Protein AF-A0A3N0ZBF7-F1 (afdb_monomer)

Nearest PDB structures (foldseek):
  2wwm-assembly2_C  TM=5.066E-01  e=9.554E-03  Homo sapiens
  2wwk-assembly1_O  TM=4.836E-01  e=1.814E-02  Homo sapiens
  7ysw-assembly1_C  TM=4.611E-01  e=3.632E-02  Homo sapiens
  3b43-assembly1_A  TM=3.394E-01  e=1.063E-02  Oryctolagus cuniculus
  8ovu-assembly2_B  TM=5.357E-01  e=3.810E-01  Homo sapiens

Structure (mmCIF, N/CA/C/O backbone):
data_AF-A0A3N0ZBF7-F1
#
_entry.id   AF-A0A3N0ZBF7-F1
#
loop_
_atom_site.group_PDB
_atom_site.id
_atom_site.type_symbol
_atom_site.label_atom_id
_atom_site.label_alt_id
_atom_site.label_comp_id
_atom_site.label_asym_id
_atom_site.label_entity_id
_atom_site.label_seq_id
_atom_site.pdbx_PDB_ins_code
_atom_site.Cartn_x
_atom_site.Cartn_y
_atom_site.Cartn_z
_atom_site.occupancy
_atom_site.B_iso_or_equiv
_atom_site.auth_seq_id
_atom_site.auth_comp_id
_atom_site.auth_asym_id
_atom_site.auth_atom_id
_atom_site.pdbx_PDB_model_num
ATOM 1 N N . ASP A 1 1 ? -1.908 -5.418 -19.379 1.00 32.88 1 ASP A N 1
ATOM 2 C CA . ASP A 1 1 ? -1.202 -5.853 -18.155 1.00 32.88 1 ASP A CA 1
ATOM 3 C C . ASP A 1 1 ? 0.255 -6.129 -18.463 1.00 32.88 1 ASP A C 1
ATOM 5 O O . ASP A 1 1 ? 0.538 -6.862 -19.402 1.00 32.88 1 ASP A O 1
ATOM 9 N N . ARG A 1 2 ? 1.186 -5.464 -17.773 1.00 31.91 2 ARG A N 1
ATOM 10 C CA . ARG A 1 2 ? 2.631 -5.648 -17.984 1.00 31.91 2 ARG A CA 1
ATOM 11 C C . ARG A 1 2 ? 3.291 -5.920 -16.642 1.00 31.91 2 ARG A C 1
ATOM 13 O O . ARG A 1 2 ? 3.073 -5.167 -15.699 1.00 31.91 2 ARG A O 1
ATOM 20 N N . PHE A 1 3 ? 4.073 -6.989 -16.579 1.00 34.47 3 PHE A N 1
ATOM 21 C CA . PHE A 1 3 ? 4.842 -7.381 -15.406 1.00 34.47 3 PHE A CA 1
ATOM 22 C C . PHE A 1 3 ? 6.314 -7.041 -15.649 1.00 34.47 3 PHE A C 1
ATOM 24 O O . PHE A 1 3 ? 6.858 -7.392 -16.695 1.00 34.47 3 PHE A O 1
ATOM 31 N N . PHE A 1 4 ? 6.941 -6.342 -14.704 1.00 41.00 4 PHE A N 1
ATOM 32 C CA . PHE A 1 4 ? 8.344 -5.938 -14.779 1.00 41.00 4 PHE A CA 1
ATOM 33 C C . PHE A 1 4 ? 9.095 -6.557 -13.604 1.00 41.00 4 PHE A C 1
ATOM 35 O O . PHE A 1 4 ? 8.669 -6.420 -12.460 1.00 41.00 4 PHE A O 1
ATOM 42 N N . ILE A 1 5 ? 10.215 -7.219 -13.884 1.00 48.00 5 ILE A N 1
ATOM 43 C CA . ILE A 1 5 ? 11.136 -7.725 -12.863 1.00 48.00 5 ILE A CA 1
ATOM 44 C C . ILE A 1 5 ? 12.456 -6.977 -13.051 1.00 48.00 5 ILE A C 1
ATOM 46 O O . ILE A 1 5 ? 13.004 -6.981 -14.150 1.00 48.00 5 ILE A O 1
ATOM 50 N N . VAL A 1 6 ? 12.949 -6.311 -12.004 1.00 47.19 6 VAL A N 1
ATOM 51 C CA . VAL A 1 6 ? 14.171 -5.491 -12.042 1.00 47.19 6 VAL A CA 1
ATOM 52 C C . VAL A 1 6 ? 15.063 -5.872 -10.862 1.00 47.19 6 VAL A C 1
ATOM 54 O O . VAL A 1 6 ? 14.588 -5.941 -9.733 1.00 47.19 6 VAL A O 1
ATOM 57 N N . GLY A 1 7 ? 16.352 -6.117 -11.112 1.00 46.78 7 GLY A N 1
ATOM 58 C CA . GLY A 1 7 ? 17.346 -6.392 -10.069 1.00 46.78 7 GLY A CA 1
ATOM 59 C C . GLY A 1 7 ? 18.642 -6.997 -10.616 1.00 46.78 7 GLY A C 1
ATOM 60 O O . GLY A 1 7 ? 18.644 -7.641 -11.666 1.00 46.78 7 GLY A O 1
ATOM 61 N N . ARG A 1 8 ? 19.755 -6.770 -9.907 1.00 48.78 8 ARG A N 1
ATOM 62 C CA . ARG A 1 8 ? 21.078 -7.339 -10.236 1.00 48.78 8 ARG A CA 1
ATOM 63 C C . ARG A 1 8 ? 21.106 -8.839 -9.916 1.00 48.78 8 ARG A C 1
ATOM 65 O O . ARG A 1 8 ? 20.504 -9.254 -8.930 1.00 48.78 8 ARG A O 1
ATOM 72 N N . GLY A 1 9 ? 21.764 -9.648 -10.749 1.00 57.28 9 GLY A N 1
ATOM 73 C CA . GLY A 1 9 ? 21.872 -11.101 -10.554 1.00 57.28 9 GLY A CA 1
ATOM 74 C C . GLY A 1 9 ? 20.577 -11.911 -10.718 1.00 57.28 9 GLY A C 1
ATOM 75 O O . GLY A 1 9 ? 20.569 -13.107 -10.431 1.00 57.28 9 GLY A O 1
ATOM 76 N N . LEU A 1 10 ? 19.471 -11.295 -11.158 1.00 64.38 10 LEU A N 1
ATOM 77 C CA . LEU A 1 10 ? 18.171 -11.975 -11.264 1.00 64.38 10 LEU A CA 1
ATOM 78 C C . LEU A 1 10 ? 18.008 -12.803 -12.537 1.00 64.38 10 LEU A C 1
ATOM 80 O O . LEU A 1 10 ? 17.352 -13.847 -12.514 1.00 64.38 10 LEU A O 1
ATOM 84 N N . PHE A 1 11 ? 18.582 -12.338 -13.642 1.00 67.81 11 PHE A N 1
ATOM 85 C CA . PHE A 1 11 ? 18.429 -12.996 -14.926 1.00 67.81 11 PHE A CA 1
ATOM 86 C C . PHE A 1 11 ? 19.728 -13.640 -15.361 1.00 67.81 11 PHE A C 1
ATOM 88 O O . PHE A 1 11 ? 20.789 -13.010 -15.368 1.00 67.81 11 PHE A O 1
ATOM 95 N N . LEU A 1 12 ? 19.605 -14.883 -15.805 1.00 71.62 12 LEU A N 1
ATOM 96 C CA . LEU A 1 12 ? 20.679 -15.573 -16.485 1.00 71.62 12 LEU A CA 1
ATOM 97 C C . LEU A 1 12 ? 20.427 -15.563 -17.993 1.00 71.62 12 LEU A C 1
ATOM 99 O O . LEU A 1 12 ? 19.309 -15.833 -18.430 1.00 71.62 12 LEU A O 1
ATOM 103 N N . GLU A 1 13 ? 21.464 -15.276 -18.769 1.00 72.25 13 GLU A N 1
ATOM 104 C CA . GLU A 1 13 ? 21.472 -15.284 -20.228 1.00 72.25 13 GLU A CA 1
ATOM 105 C C . GLU A 1 13 ? 22.095 -16.582 -20.762 1.00 72.25 13 GLU A C 1
ATOM 107 O O . GLU A 1 13 ? 23.091 -17.088 -20.229 1.00 72.25 13 GLU A O 1
ATOM 112 N N . ASN A 1 14 ? 21.538 -17.082 -21.866 1.00 74.38 14 ASN A N 1
ATOM 113 C CA . ASN A 1 14 ? 22.179 -18.063 -22.731 1.00 74.38 14 ASN A CA 1
ATOM 114 C C . ASN A 1 14 ? 22.164 -17.573 -24.194 1.00 74.38 14 ASN A C 1
ATOM 116 O O . ASN A 1 14 ? 21.112 -17.248 -24.747 1.00 74.38 14 ASN A O 1
ATOM 120 N N . THR A 1 15 ? 23.346 -17.540 -24.816 1.00 75.69 15 THR A N 1
ATOM 121 C CA . THR A 1 15 ? 23.553 -17.127 -26.219 1.00 75.69 15 THR A CA 1
ATOM 122 C C . THR A 1 15 ? 23.757 -18.296 -27.186 1.00 75.69 15 THR A C 1
ATOM 124 O O . THR A 1 15 ? 23.754 -18.101 -28.401 1.00 75.69 15 THR A O 1
ATOM 127 N N . ASN A 1 16 ? 23.911 -19.522 -26.683 1.00 73.88 16 ASN A N 1
ATOM 128 C CA . ASN A 1 16 ? 24.047 -20.726 -27.491 1.00 73.88 16 ASN A CA 1
ATOM 129 C C . ASN A 1 16 ? 22.703 -21.453 -27.619 1.00 73.88 16 ASN A C 1
ATOM 131 O O . ASN A 1 16 ? 22.318 -22.272 -26.787 1.00 73.88 16 ASN A O 1
ATOM 135 N N . ARG A 1 17 ? 22.011 -21.204 -28.732 1.00 62.41 17 ARG A N 1
ATOM 136 C CA . ARG A 1 17 ? 20.687 -21.784 -29.010 1.00 62.41 17 ARG A CA 1
ATOM 137 C C . ARG A 1 17 ? 20.674 -23.315 -29.096 1.00 62.41 17 ARG A C 1
ATOM 139 O O . ARG A 1 17 ? 19.611 -23.904 -28.942 1.00 62.41 17 ARG A O 1
ATOM 146 N N . ASN A 1 18 ? 21.827 -23.943 -29.324 1.00 64.94 18 ASN A N 1
ATOM 147 C CA . ASN A 1 18 ? 21.953 -25.395 -29.453 1.00 64.94 18 ASN A CA 1
ATOM 148 C C . ASN A 1 18 ? 22.348 -26.085 -28.133 1.00 64.94 18 ASN A C 1
ATOM 150 O O . ASN A 1 18 ? 22.365 -27.311 -28.078 1.00 64.94 18 ASN A O 1
ATOM 154 N N . ASP A 1 19 ? 22.667 -25.325 -27.078 1.00 67.25 19 ASP A N 1
ATOM 155 C CA . ASP A 1 19 ? 23.072 -25.852 -25.770 1.00 67.25 19 ASP A CA 1
ATOM 156 C C . ASP A 1 19 ? 22.540 -24.968 -24.629 1.00 67.25 19 ASP A C 1
ATOM 158 O O . ASP A 1 19 ? 23.153 -23.976 -24.223 1.00 67.25 19 ASP A O 1
ATOM 162 N N . LEU A 1 20 ? 21.398 -25.374 -24.066 1.00 69.62 20 LEU A N 1
ATOM 163 C CA . LEU A 1 20 ? 20.726 -24.683 -22.962 1.00 69.62 20 LEU A CA 1
ATOM 164 C C . LEU A 1 20 ? 21.257 -25.069 -21.569 1.00 69.62 20 LEU A C 1
ATOM 166 O O . LEU A 1 20 ? 20.592 -24.804 -20.565 1.00 69.62 20 LEU A O 1
ATOM 170 N N . THR A 1 21 ? 22.429 -25.705 -21.468 1.00 70.38 21 THR A N 1
ATOM 171 C CA . THR A 1 21 ? 23.000 -26.114 -20.169 1.00 70.38 21 THR A CA 1
ATOM 172 C C . THR A 1 21 ? 23.877 -25.040 -19.525 1.00 70.38 21 THR A C 1
ATOM 174 O O . THR A 1 21 ? 24.050 -25.041 -18.306 1.00 70.38 21 THR A O 1
ATOM 177 N N . LYS A 1 22 ? 24.392 -24.086 -20.310 1.00 73.12 22 LYS A N 1
ATOM 178 C CA . LYS A 1 22 ? 25.332 -23.056 -19.845 1.00 73.12 22 LYS A CA 1
ATOM 179 C C . LYS A 1 22 ? 24.652 -21.700 -19.723 1.00 73.12 22 LYS A C 1
ATOM 181 O O . LYS A 1 22 ? 24.180 -21.147 -20.706 1.00 73.12 22 LYS A O 1
ATOM 186 N N . TRP A 1 23 ? 24.630 -21.156 -18.516 1.00 72.19 23 TRP A N 1
ATOM 187 C CA . TRP A 1 23 ? 23.965 -19.895 -18.202 1.00 72.19 23 TRP A CA 1
ATOM 188 C C . TRP A 1 23 ? 24.954 -18.958 -17.520 1.00 72.19 23 TRP A C 1
ATOM 190 O O . TRP A 1 23 ? 25.752 -19.404 -16.695 1.00 72.19 23 TRP A O 1
ATOM 200 N N . ARG A 1 24 ? 24.902 -17.674 -17.860 1.00 75.81 24 ARG A N 1
ATOM 201 C CA . ARG A 1 24 ? 25.742 -16.628 -17.256 1.00 75.81 24 ARG A CA 1
ATOM 202 C C . ARG A 1 24 ? 24.883 -15.468 -16.786 1.00 75.81 24 ARG A C 1
ATOM 204 O O . ARG A 1 24 ? 23.738 -15.364 -17.206 1.00 75.81 24 ARG A O 1
ATOM 211 N N . GLU A 1 25 ? 25.415 -14.611 -15.927 1.00 73.81 25 GLU A N 1
ATOM 212 C CA . GLU A 1 25 ? 24.702 -13.399 -15.521 1.00 73.81 25 GLU A CA 1
ATOM 213 C C . GLU A 1 25 ? 24.409 -12.531 -16.752 1.00 73.81 25 GLU A C 1
ATOM 215 O O . GLU A 1 25 ? 25.294 -12.287 -17.572 1.00 73.81 25 GLU A O 1
ATOM 220 N N . GLY A 1 26 ? 23.143 -12.147 -16.926 1.00 67.88 26 GLY A N 1
ATOM 221 C CA . GLY A 1 26 ? 22.751 -11.231 -17.990 1.00 67.88 26 GLY A CA 1
ATOM 222 C C . GLY A 1 26 ? 23.103 -9.801 -17.599 1.00 67.88 26 GLY A C 1
ATOM 223 O O . GLY A 1 26 ? 22.765 -9.366 -16.498 1.00 67.88 26 GLY A O 1
ATOM 224 N N . GLU A 1 27 ? 23.746 -9.064 -18.500 1.00 66.94 27 GLU A N 1
ATOM 225 C CA . GLU A 1 27 ? 23.945 -7.626 -18.338 1.00 66.94 27 GLU A CA 1
ATOM 226 C C . GLU A 1 27 ? 22.687 -6.876 -18.786 1.00 66.94 27 GLU A C 1
ATOM 228 O O . GLU A 1 27 ? 22.151 -7.105 -19.875 1.00 66.94 27 GLU A O 1
ATOM 233 N N . TRP A 1 28 ? 22.199 -5.984 -17.924 1.00 65.12 28 TRP A N 1
ATOM 234 C CA . TRP A 1 28 ? 20.977 -5.221 -18.156 1.00 65.12 28 TRP A CA 1
ATOM 235 C C . TRP A 1 28 ? 21.281 -3.736 -18.169 1.00 65.12 28 TRP A C 1
ATOM 237 O O . TRP A 1 28 ? 21.752 -3.169 -17.182 1.00 65.12 28 TRP A O 1
ATOM 247 N N . ASP A 1 29 ? 20.935 -3.094 -19.273 1.00 58.81 29 ASP A N 1
ATOM 248 C CA . ASP A 1 29 ? 20.657 -1.674 -19.305 1.00 58.81 29 ASP A CA 1
ATOM 249 C C . ASP A 1 29 ? 19.231 -1.428 -18.784 1.00 58.81 29 ASP A C 1
ATOM 251 O O . ASP A 1 29 ? 18.317 -2.226 -18.995 1.00 58.81 29 ASP A O 1
ATOM 255 N N . TYR A 1 30 ? 19.023 -0.336 -18.048 1.00 54.53 30 TYR A N 1
ATOM 256 C CA . TYR A 1 30 ? 17.725 0.018 -17.459 1.00 54.53 30 TYR A CA 1
ATOM 257 C C . TYR A 1 30 ? 16.725 0.527 -18.528 1.00 54.53 30 TYR A C 1
ATOM 259 O O . TYR A 1 30 ? 16.245 1.658 -18.458 1.00 54.53 30 TYR A O 1
ATOM 267 N N . GLY A 1 31 ? 16.436 -0.296 -19.542 1.00 57.03 31 GLY A N 1
ATOM 268 C CA . GLY A 1 31 ? 15.485 -0.044 -20.630 1.00 57.03 31 GLY A CA 1
ATOM 269 C C . GLY A 1 31 ? 14.109 -0.689 -20.411 1.00 57.03 31 GLY A C 1
ATOM 270 O O . GLY A 1 31 ? 13.794 -1.176 -19.329 1.00 57.03 31 GLY A O 1
ATOM 271 N N . LYS A 1 32 ? 13.266 -0.699 -21.456 1.00 56.75 32 LYS A N 1
ATOM 272 C CA . LYS A 1 32 ? 11.972 -1.412 -21.494 1.00 56.75 32 LYS A CA 1
ATOM 273 C C . LYS A 1 32 ? 12.131 -2.742 -22.256 1.00 56.75 32 LYS A C 1
ATOM 275 O O . LYS A 1 32 ? 11.757 -2.784 -23.429 1.00 56.75 32 LYS A O 1
ATOM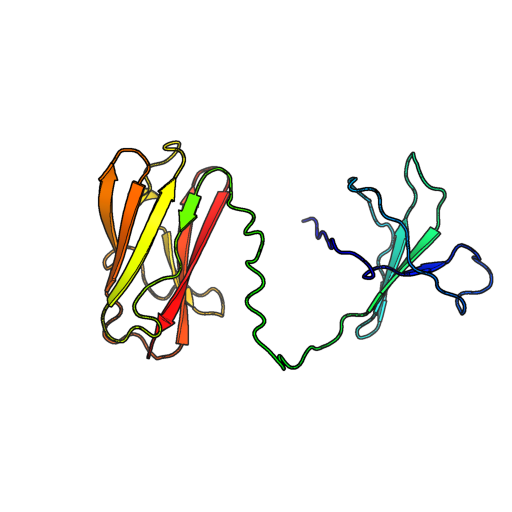 280 N N . PRO A 1 33 ? 12.698 -3.805 -21.654 1.00 58.75 33 PRO A N 1
ATOM 281 C CA . PRO A 1 33 ? 12.796 -5.096 -22.323 1.00 58.75 33 PRO A CA 1
ATOM 282 C C . PRO A 1 33 ? 11.394 -5.666 -22.568 1.00 58.75 33 PRO A C 1
ATOM 284 O O . PRO A 1 33 ? 10.577 -5.742 -21.648 1.00 58.75 33 PRO A O 1
ATOM 287 N N . ASN A 1 34 ? 11.115 -6.066 -23.809 1.00 60.72 34 ASN A N 1
ATOM 288 C CA . ASN A 1 34 ? 9.919 -6.827 -24.155 1.00 60.72 34 ASN A CA 1
ATOM 289 C C . ASN A 1 34 ? 10.316 -8.294 -24.300 1.00 60.72 34 ASN A C 1
ATOM 291 O O . ASN A 1 34 ? 11.133 -8.645 -25.148 1.00 60.72 34 ASN A O 1
ATOM 295 N N . PHE A 1 35 ? 9.745 -9.138 -23.450 1.00 65.50 35 PHE A N 1
ATOM 296 C CA . PHE A 1 35 ? 9.957 -10.576 -23.490 1.00 65.50 35 PHE A CA 1
ATOM 297 C C . PHE A 1 35 ? 8.879 -11.230 -24.352 1.00 65.50 35 PHE A C 1
ATOM 299 O O . PHE A 1 35 ? 7.685 -11.026 -24.127 1.00 65.50 35 PHE A O 1
ATOM 306 N N . GLU A 1 36 ? 9.302 -12.037 -25.315 1.00 59.91 36 GLU A N 1
ATOM 307 C CA . GLU A 1 36 ? 8.429 -12.855 -26.145 1.00 59.91 36 GLU A CA 1
ATOM 308 C C . GLU A 1 36 ? 8.412 -14.299 -25.629 1.00 59.91 36 GLU A C 1
ATOM 310 O O . GLU A 1 36 ? 9.419 -14.827 -25.152 1.00 59.91 36 GLU A O 1
ATOM 315 N N . SER A 1 37 ? 7.259 -14.962 -25.758 1.00 64.31 37 SER A N 1
ATOM 316 C CA . SER A 1 37 ? 7.105 -16.400 -25.482 1.00 64.31 37 SER A CA 1
ATOM 317 C C . SER A 1 37 ? 7.584 -16.826 -24.085 1.00 64.31 37 SER A C 1
ATOM 319 O O . SER A 1 37 ? 8.441 -17.697 -23.942 1.00 64.31 37 SER A O 1
ATOM 321 N N . VAL A 1 38 ? 7.030 -16.204 -23.039 1.00 69.25 38 VAL A N 1
ATOM 322 C CA . VAL A 1 38 ? 7.334 -16.565 -21.647 1.00 69.25 38 VAL A CA 1
ATOM 323 C C . VAL A 1 38 ? 6.760 -17.949 -21.327 1.00 69.25 38 VAL A C 1
ATOM 325 O O . VAL A 1 38 ? 5.546 -18.149 -21.356 1.00 69.25 38 VAL A O 1
ATOM 328 N N . ILE A 1 39 ? 7.627 -18.899 -20.981 1.00 70.69 39 ILE A N 1
ATOM 329 C CA . ILE A 1 39 ? 7.262 -20.256 -20.567 1.00 70.69 39 ILE A CA 1
ATOM 330 C C . ILE A 1 39 ? 7.583 -20.421 -19.085 1.00 70.69 39 ILE A C 1
ATOM 332 O O . ILE A 1 39 ? 8.721 -20.228 -18.654 1.00 70.69 39 ILE A O 1
ATOM 336 N N . PHE A 1 40 ? 6.587 -20.848 -18.312 1.00 70.88 40 PHE A N 1
ATOM 337 C CA . PHE A 1 40 ? 6.752 -21.220 -16.910 1.00 70.88 40 PHE A CA 1
ATOM 338 C C . PHE A 1 40 ? 6.844 -22.741 -16.760 1.00 70.88 40 PHE A C 1
ATOM 340 O O . PHE A 1 40 ? 6.043 -23.483 -17.328 1.00 70.88 40 PHE A O 1
ATOM 347 N N . LYS A 1 41 ? 7.793 -23.214 -15.945 1.00 68.12 41 LYS A N 1
ATOM 348 C CA . LYS A 1 41 ? 7.852 -24.604 -15.470 1.00 68.12 41 LYS A CA 1
ATOM 349 C C . LYS A 1 41 ? 8.282 -24.631 -14.006 1.00 68.12 41 LYS A C 1
ATOM 351 O O . LYS A 1 41 ? 9.447 -24.405 -13.681 1.00 68.12 41 LYS A O 1
ATOM 356 N N . GLY A 1 42 ? 7.333 -24.926 -13.119 1.00 76.19 42 GLY A N 1
ATOM 357 C CA . GLY A 1 42 ? 7.557 -24.868 -11.676 1.00 76.19 42 GLY A CA 1
ATOM 358 C C . GLY A 1 42 ? 7.913 -23.448 -11.240 1.00 76.19 42 GLY A C 1
ATOM 359 O O . GLY A 1 42 ? 7.172 -22.510 -11.510 1.00 76.19 42 GLY A O 1
ATOM 360 N N . ASN A 1 43 ? 9.064 -23.289 -10.593 1.00 77.81 43 ASN A N 1
ATOM 361 C CA . ASN A 1 43 ? 9.556 -21.996 -10.128 1.00 77.81 43 ASN A CA 1
ATOM 362 C C . ASN A 1 43 ? 10.484 -21.293 -11.131 1.00 77.81 43 ASN A C 1
ATOM 364 O O . ASN A 1 43 ? 11.137 -20.314 -10.786 1.00 77.81 43 ASN A O 1
ATOM 368 N N . VAL A 1 44 ? 10.585 -21.800 -12.354 1.00 73.94 44 VAL A N 1
ATOM 369 C CA . VAL A 1 44 ? 11.437 -21.237 -13.397 1.00 73.94 44 VAL A CA 1
ATOM 370 C C . VAL A 1 44 ? 10.566 -20.601 -14.470 1.00 73.94 44 VAL A C 1
ATOM 372 O O . VAL A 1 44 ? 9.624 -21.234 -14.948 1.00 73.94 44 VAL A O 1
ATOM 375 N N . ALA A 1 45 ? 10.922 -19.387 -14.884 1.00 79.31 45 ALA A N 1
ATOM 376 C CA . ALA A 1 45 ? 10.410 -18.784 -16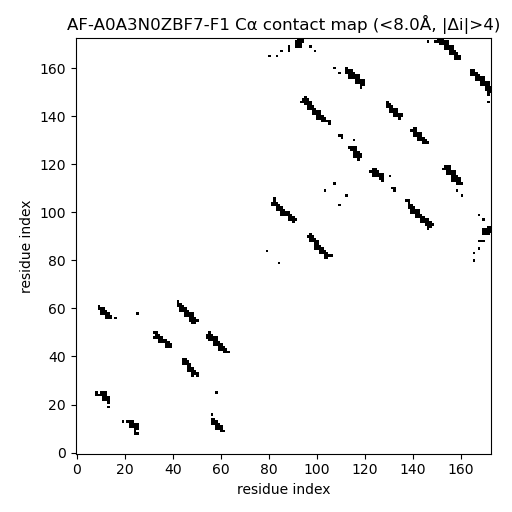.108 1.00 79.31 45 ALA A CA 1
ATOM 377 C C . ALA A 1 45 ? 11.557 -18.596 -17.104 1.00 79.31 45 ALA A C 1
ATOM 379 O O . ALA A 1 45 ? 12.650 -18.173 -16.718 1.00 79.31 45 ALA A O 1
ATOM 380 N N . ILE A 1 46 ? 11.308 -18.934 -18.367 1.00 77.69 46 ILE A N 1
ATOM 381 C CA . ILE A 1 46 ? 12.224 -18.712 -19.488 1.00 77.69 46 ILE A CA 1
ATOM 382 C C . ILE A 1 46 ? 11.496 -17.866 -20.522 1.00 77.69 46 ILE A C 1
ATOM 384 O O . ILE A 1 46 ? 10.332 -18.129 -20.813 1.00 77.69 46 ILE A O 1
ATOM 388 N N . ALA A 1 47 ? 12.170 -16.874 -21.085 1.00 78.25 47 ALA A N 1
ATOM 389 C CA . ALA A 1 47 ? 11.622 -16.054 -22.152 1.00 78.25 47 ALA A CA 1
ATOM 390 C C . ALA A 1 47 ? 12.675 -15.755 -23.217 1.00 78.25 47 ALA A C 1
ATOM 392 O O . ALA A 1 47 ? 13.870 -15.691 -22.918 1.00 78.25 47 ALA A O 1
ATOM 393 N N . GLY A 1 48 ? 12.222 -15.573 -24.455 1.00 70.56 48 GLY A N 1
ATOM 394 C CA . GLY A 1 48 ? 13.037 -15.004 -25.520 1.00 70.56 48 GLY A CA 1
ATOM 395 C C . GLY A 1 48 ? 12.986 -13.482 -25.461 1.00 70.56 48 GLY A C 1
ATOM 396 O O . GLY A 1 48 ? 11.961 -12.907 -25.097 1.00 70.56 48 GLY A O 1
ATOM 397 N N . LEU A 1 49 ? 14.075 -12.813 -25.812 1.00 71.75 49 LEU A N 1
ATOM 398 C CA . LEU A 1 49 ? 14.085 -11.363 -25.980 1.00 71.75 49 LEU A CA 1
ATOM 399 C C . LEU A 1 49 ? 15.038 -10.971 -27.099 1.00 71.75 49 LEU A C 1
ATOM 401 O O . LEU A 1 49 ? 16.161 -11.466 -27.163 1.00 71.75 49 LEU A O 1
ATOM 405 N N . SER A 1 50 ? 14.582 -10.041 -27.933 1.00 67.56 50 SER A N 1
ATOM 406 C CA . SER A 1 50 ? 15.387 -9.251 -28.865 1.00 67.56 50 SER A CA 1
ATOM 407 C C . SER A 1 50 ? 14.925 -7.804 -28.816 1.00 67.56 50 SER A C 1
ATOM 409 O O . SER A 1 50 ? 13.724 -7.547 -28.733 1.00 67.56 50 SER A O 1
ATOM 411 N N . ASP A 1 51 ? 15.854 -6.863 -28.927 1.00 70.50 51 ASP A N 1
ATOM 412 C CA . ASP A 1 51 ? 15.534 -5.443 -29.055 1.00 70.50 51 ASP A CA 1
ATOM 413 C C . ASP A 1 51 ? 16.522 -4.738 -29.997 1.00 70.50 51 ASP A C 1
ATOM 415 O O . ASP A 1 51 ? 17.331 -5.373 -30.672 1.00 70.50 51 ASP A O 1
ATOM 419 N N . SER A 1 52 ? 16.438 -3.409 -30.083 1.00 68.25 52 SER A N 1
ATOM 420 C CA . SER A 1 52 ? 17.326 -2.607 -30.932 1.00 68.25 52 SER A CA 1
ATOM 421 C C . SER A 1 52 ? 18.795 -2.634 -30.497 1.00 68.25 52 SER A C 1
ATOM 423 O O . SER A 1 52 ? 19.651 -2.177 -31.249 1.00 68.25 52 SER A O 1
ATOM 425 N N . LEU A 1 53 ? 19.085 -3.106 -29.284 1.00 69.38 53 LEU A N 1
ATOM 426 C CA . LEU A 1 53 ? 20.412 -3.123 -28.672 1.00 69.38 53 LEU A CA 1
ATOM 427 C C . LEU A 1 53 ? 20.986 -4.545 -28.582 1.00 69.38 53 LEU A C 1
ATOM 429 O O . LEU A 1 53 ? 22.203 -4.702 -28.494 1.00 69.38 53 LEU A O 1
ATOM 433 N N . ARG A 1 54 ? 20.136 -5.579 -28.611 1.00 68.88 54 ARG A N 1
ATOM 434 C CA . ARG A 1 54 ? 20.504 -6.973 -28.341 1.00 68.88 54 ARG A CA 1
ATOM 435 C C . ARG A 1 54 ? 19.897 -7.948 -29.354 1.00 68.88 54 ARG A C 1
ATOM 437 O O . ARG A 1 54 ? 18.691 -7.899 -29.617 1.00 68.88 54 ARG A O 1
ATOM 444 N N . PRO A 1 55 ? 20.695 -8.900 -29.876 1.00 70.88 55 PRO A N 1
ATOM 445 C CA . PRO A 1 55 ? 20.175 -9.989 -30.693 1.00 70.88 55 PRO A CA 1
ATOM 446 C C . PRO A 1 55 ? 19.272 -10.917 -29.868 1.00 70.88 55 PRO A C 1
ATOM 448 O O . PRO A 1 55 ? 19.329 -10.933 -28.642 1.00 70.88 55 PRO A O 1
ATOM 451 N N . PHE A 1 56 ? 18.457 -11.726 -30.552 1.00 74.12 56 PHE A N 1
ATOM 452 C CA . PHE A 1 56 ? 17.534 -12.642 -29.882 1.00 74.12 56 PHE A CA 1
ATOM 453 C C . PHE A 1 56 ? 18.262 -13.694 -29.025 1.00 74.12 56 PHE A C 1
ATOM 455 O O . PHE A 1 56 ? 18.928 -14.579 -29.582 1.00 74.12 56 PHE A O 1
ATOM 462 N N . ASN A 1 57 ? 18.057 -13.619 -27.705 1.00 74.50 57 ASN A N 1
ATOM 463 C CA . ASN A 1 57 ? 18.630 -14.482 -26.668 1.00 74.50 57 ASN A CA 1
ATOM 464 C C . ASN A 1 57 ? 17.544 -15.051 -25.743 1.00 74.50 57 ASN A C 1
ATOM 466 O O . ASN A 1 57 ? 16.416 -14.554 -25.704 1.00 74.50 57 ASN A O 1
ATOM 470 N N . TYR A 1 58 ? 17.898 -16.087 -24.975 1.00 74.94 58 TYR A N 1
ATOM 471 C CA . TYR A 1 58 ? 17.023 -16.657 -23.949 1.00 74.94 58 TYR A CA 1
ATOM 472 C C . TYR A 1 58 ? 17.451 -16.218 -22.552 1.00 74.94 58 TYR A C 1
ATOM 474 O O . TYR A 1 58 ? 18.630 -16.292 -22.193 1.00 74.94 58 TYR A O 1
ATOM 482 N N . TYR A 1 59 ? 16.464 -15.833 -21.749 1.00 72.81 59 TYR A N 1
ATOM 483 C CA . TYR A 1 59 ? 16.634 -15.375 -20.379 1.00 72.81 59 TYR A CA 1
ATOM 484 C C . TYR A 1 59 ? 15.854 -16.262 -19.425 1.00 72.81 59 TYR A C 1
ATOM 486 O O . TYR A 1 59 ? 14.718 -16.640 -19.710 1.00 72.81 59 TYR A O 1
ATOM 494 N N . LYS A 1 60 ? 16.461 -16.583 -18.282 1.00 77.12 60 LYS A N 1
ATOM 495 C CA . LYS A 1 60 ? 15.854 -17.412 -17.241 1.00 77.12 60 LYS A CA 1
ATOM 496 C C . LYS A 1 60 ? 15.837 -16.679 -15.907 1.00 77.12 60 LYS A C 1
ATOM 498 O O . LYS A 1 60 ? 16.864 -16.157 -15.479 1.00 77.12 60 LYS A O 1
ATOM 503 N N . ILE A 1 61 ? 14.704 -16.753 -15.214 1.00 74.44 61 ILE A N 1
ATOM 504 C CA . ILE A 1 61 ? 14.578 -16.416 -13.793 1.00 74.44 61 ILE A CA 1
ATOM 505 C C . ILE A 1 61 ? 14.148 -17.650 -13.001 1.00 74.44 61 ILE A C 1
ATOM 507 O O . ILE A 1 61 ? 13.392 -18.494 -13.484 1.00 74.44 61 ILE A O 1
ATOM 511 N N . THR A 1 62 ? 14.656 -17.770 -11.774 1.00 73.31 62 THR A N 1
ATOM 512 C CA . THR A 1 62 ? 14.243 -18.805 -10.819 1.00 73.31 62 THR A CA 1
ATOM 513 C C . THR A 1 62 ? 13.648 -18.138 -9.586 1.00 73.31 62 THR A C 1
ATOM 515 O O . THR A 1 62 ? 14.358 -17.490 -8.822 1.00 73.31 62 THR A O 1
ATOM 518 N N . LEU A 1 63 ? 12.349 -18.315 -9.382 1.00 70.88 63 LEU A N 1
ATOM 519 C CA . LEU A 1 63 ? 11.615 -17.854 -8.213 1.00 70.88 63 LEU A CA 1
ATOM 520 C C . LEU A 1 63 ? 12.004 -18.735 -7.022 1.00 70.88 63 LEU A C 1
ATOM 522 O O . LEU A 1 63 ? 11.708 -19.930 -6.978 1.00 70.88 63 LEU A O 1
ATOM 526 N N . LYS A 1 64 ? 12.716 -18.181 -6.045 1.00 69.31 64 LYS A N 1
ATOM 527 C CA . LYS A 1 64 ? 12.999 -18.898 -4.799 1.00 69.31 64 LYS A CA 1
ATOM 528 C C . LYS A 1 64 ? 11.895 -18.569 -3.802 1.00 69.31 64 LYS A C 1
ATOM 530 O O . LYS A 1 64 ? 11.620 -17.399 -3.558 1.00 69.31 64 LYS A O 1
ATOM 535 N N . LYS A 1 65 ? 11.269 -19.594 -3.216 1.00 52.25 65 LYS A N 1
ATOM 536 C CA . LYS A 1 65 ? 10.404 -19.413 -2.047 1.00 52.25 65 LYS A CA 1
ATOM 537 C C . LYS A 1 65 ? 11.318 -19.060 -0.875 1.00 52.25 65 LYS A C 1
ATOM 539 O O . LYS A 1 65 ? 11.920 -19.949 -0.282 1.00 52.25 65 LYS A O 1
ATOM 544 N N . GLY A 1 66 ? 11.507 -17.770 -0.622 1.00 52.28 66 GLY A N 1
ATOM 545 C CA . GLY A 1 66 ? 12.263 -17.312 0.535 1.00 52.28 66 GLY A CA 1
ATOM 546 C C . GLY A 1 66 ? 11.479 -17.618 1.805 1.00 52.28 66 GLY A C 1
ATOM 547 O O . GLY A 1 66 ? 10.343 -17.172 1.948 1.00 52.28 66 GLY A O 1
ATOM 548 N N . THR A 1 67 ? 12.067 -18.382 2.721 1.00 48.97 67 THR A N 1
ATOM 549 C CA . THR A 1 67 ? 11.718 -18.262 4.138 1.00 48.97 67 THR A CA 1
ATOM 550 C C . THR A 1 67 ? 12.382 -16.967 4.607 1.00 48.97 67 THR A C 1
ATOM 552 O O . THR A 1 67 ? 13.588 -16.837 4.397 1.00 48.97 67 THR A O 1
ATOM 555 N N . PRO A 1 68 ? 11.655 -15.980 5.152 1.00 47.38 68 PRO A N 1
ATOM 556 C CA . PRO A 1 68 ? 12.276 -14.733 5.581 1.00 47.38 68 PRO A CA 1
ATOM 557 C C . PRO A 1 68 ? 13.158 -15.025 6.799 1.00 47.38 68 PRO A C 1
ATOM 559 O O . PRO A 1 68 ? 12.644 -15.305 7.877 1.00 47.38 68 PRO A O 1
ATOM 562 N N . THR A 1 69 ? 14.480 -15.040 6.620 1.00 48.84 69 THR A N 1
ATOM 563 C CA . THR A 1 69 ? 15.425 -15.379 7.700 1.00 48.84 69 THR A CA 1
ATOM 564 C C . THR A 1 69 ? 15.956 -14.157 8.442 1.00 48.84 69 THR A C 1
ATOM 566 O O . THR A 1 69 ? 16.410 -14.298 9.573 1.00 48.84 69 THR A O 1
ATOM 569 N N . THR A 1 70 ? 15.853 -12.960 7.861 1.00 40.50 70 THR A N 1
ATOM 570 C CA . THR A 1 70 ? 16.304 -11.720 8.498 1.00 40.50 70 THR A CA 1
ATOM 571 C C . THR A 1 70 ? 15.546 -10.542 7.895 1.00 40.50 70 THR A C 1
ATOM 573 O O . T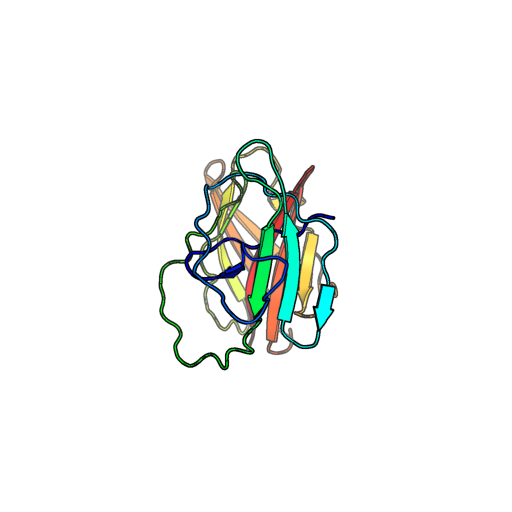HR A 1 70 ? 15.515 -10.394 6.674 1.00 40.50 70 THR A O 1
ATOM 576 N N . VAL A 1 71 ? 14.931 -9.703 8.731 1.00 41.69 71 VAL A N 1
ATOM 577 C CA . VAL A 1 71 ? 14.483 -8.368 8.314 1.00 41.69 71 VAL A CA 1
ATOM 578 C C . VAL A 1 71 ? 15.721 -7.479 8.353 1.00 41.69 71 VAL A C 1
ATOM 580 O O . VAL A 1 71 ? 16.019 -6.856 9.368 1.00 41.69 71 VAL A O 1
ATOM 583 N N . GLU A 1 72 ? 16.505 -7.487 7.278 1.00 33.91 72 GLU A N 1
ATOM 584 C CA . GLU A 1 72 ? 17.453 -6.403 7.045 1.00 33.91 72 GLU A CA 1
ATOM 585 C C . GLU A 1 72 ? 16.631 -5.179 6.651 1.00 33.91 72 GLU A C 1
ATOM 587 O O . GLU A 1 72 ? 15.996 -5.145 5.599 1.00 33.91 72 GLU A O 1
ATOM 592 N N . SER A 1 73 ? 16.614 -4.174 7.522 1.00 41.19 73 SER A N 1
ATOM 593 C CA . SER A 1 73 ? 16.124 -2.840 7.205 1.00 41.19 73 SER A CA 1
ATOM 594 C C . SER A 1 73 ? 17.129 -2.121 6.299 1.00 41.19 73 SER A C 1
ATOM 596 O O . SER A 1 73 ? 17.631 -1.045 6.620 1.00 41.19 73 SER A O 1
ATOM 598 N N . GLU A 1 74 ? 17.419 -2.691 5.126 1.00 36.03 74 GLU A N 1
ATOM 599 C CA . GLU A 1 74 ? 17.745 -1.825 4.002 1.00 36.03 74 GLU A CA 1
ATOM 600 C C . GLU A 1 74 ? 16.479 -1.025 3.737 1.00 36.03 74 GLU A C 1
ATOM 602 O O . GLU A 1 74 ? 15.425 -1.582 3.435 1.00 36.03 74 GLU A O 1
ATOM 607 N N . VAL A 1 75 ? 16.575 0.288 3.943 1.00 40.81 75 VAL A N 1
ATOM 608 C CA . VAL A 1 75 ? 15.569 1.255 3.526 1.00 40.81 75 VAL A CA 1
ATOM 609 C C . VAL A 1 75 ? 15.208 0.891 2.096 1.00 40.81 75 VAL A C 1
ATOM 611 O O . VAL A 1 75 ? 15.990 1.160 1.181 1.00 40.81 75 VAL A O 1
ATOM 614 N N . GLU A 1 76 ? 14.050 0.243 1.908 1.00 37.00 76 GLU A N 1
ATOM 615 C CA . GLU A 1 76 ? 13.424 0.138 0.602 1.00 37.00 76 GLU A CA 1
ATOM 616 C C . GLU A 1 76 ? 13.583 1.527 0.004 1.00 37.00 76 GLU A C 1
ATOM 618 O O . GLU A 1 76 ? 13.139 2.520 0.596 1.00 37.00 76 GLU A O 1
ATOM 623 N N . LYS A 1 77 ? 14.255 1.630 -1.144 1.00 36.56 77 LYS A N 1
ATOM 624 C CA . LYS A 1 77 ? 14.038 2.771 -2.023 1.00 36.56 77 LYS A CA 1
ATOM 625 C C . LYS A 1 77 ? 12.565 2.691 -2.398 1.00 36.56 77 LYS A C 1
ATOM 627 O O . LYS A 1 77 ? 12.212 2.122 -3.425 1.00 36.56 77 LYS A O 1
ATOM 632 N N . ARG A 1 78 ? 11.710 3.185 -1.499 1.00 40.84 78 ARG A N 1
ATOM 633 C CA . ARG A 1 78 ? 10.279 3.305 -1.676 1.00 40.84 78 ARG A CA 1
ATOM 634 C C . ARG A 1 78 ? 10.165 4.193 -2.892 1.00 40.84 78 ARG A C 1
ATOM 636 O O . ARG A 1 78 ? 10.538 5.365 -2.854 1.00 40.84 78 ARG A O 1
ATOM 643 N N . TYR A 1 79 ? 9.750 3.600 -4.001 1.00 31.64 79 TYR A N 1
ATOM 644 C CA . TYR A 1 79 ? 9.251 4.354 -5.129 1.00 31.64 79 TYR A CA 1
ATOM 645 C C . TYR A 1 79 ? 7.975 5.009 -4.627 1.00 31.64 79 TYR A C 1
ATOM 647 O O . TYR A 1 79 ? 6.887 4.477 -4.806 1.00 31.64 79 TYR A O 1
ATOM 655 N N . TYR A 1 80 ? 8.121 6.132 -3.925 1.00 41.22 80 TYR A N 1
ATOM 656 C CA . TYR A 1 80 ? 7.031 7.060 -3.724 1.00 41.22 80 TYR A CA 1
ATOM 657 C C . TYR A 1 80 ? 6.411 7.240 -5.104 1.00 41.22 80 TYR A C 1
ATOM 659 O O . TYR A 1 80 ? 7.126 7.572 -6.062 1.00 41.22 80 TYR A O 1
ATOM 667 N N . THR A 1 81 ? 5.105 7.030 -5.247 1.00 53.03 81 THR A N 1
ATOM 668 C CA . THR A 1 81 ? 4.454 7.759 -6.328 1.00 53.03 81 THR A CA 1
ATOM 669 C C . THR A 1 81 ? 4.808 9.228 -6.095 1.00 53.03 81 THR A C 1
ATOM 671 O O . THR A 1 81 ? 4.824 9.699 -4.958 1.00 53.03 81 THR A O 1
ATOM 674 N N . THR A 1 82 ? 5.124 9.990 -7.143 1.00 62.56 82 THR A N 1
ATOM 675 C CA . THR A 1 82 ? 5.432 11.430 -6.996 1.00 62.56 82 THR A CA 1
ATOM 676 C C . THR A 1 82 ? 4.290 12.218 -6.339 1.00 62.56 82 THR A C 1
ATOM 678 O O . THR A 1 82 ? 4.437 13.405 -6.074 1.00 62.56 82 THR A O 1
ATOM 681 N N . LYS A 1 83 ? 3.148 11.558 -6.119 1.00 81.69 83 LYS A N 1
ATOM 682 C CA . LYS A 1 83 ? 1.864 12.093 -5.714 1.00 81.69 83 LYS A CA 1
ATOM 683 C C . LYS A 1 83 ? 1.529 11.867 -4.247 1.00 81.69 83 LYS A C 1
ATOM 685 O O . LYS A 1 83 ? 0.814 12.698 -3.705 1.00 81.69 83 LYS A O 1
ATOM 690 N N . PHE A 1 84 ? 2.005 10.792 -3.614 1.00 87.31 84 PHE A N 1
ATOM 691 C CA . PHE A 1 84 ? 1.666 10.467 -2.227 1.00 87.31 84 PHE A CA 1
ATOM 692 C C . PHE A 1 84 ? 2.808 9.744 -1.505 1.00 87.31 84 PHE A C 1
ATOM 694 O O . PHE A 1 84 ? 3.486 8.881 -2.060 1.00 87.31 84 PHE A O 1
ATOM 701 N N . TRP A 1 85 ? 2.984 10.08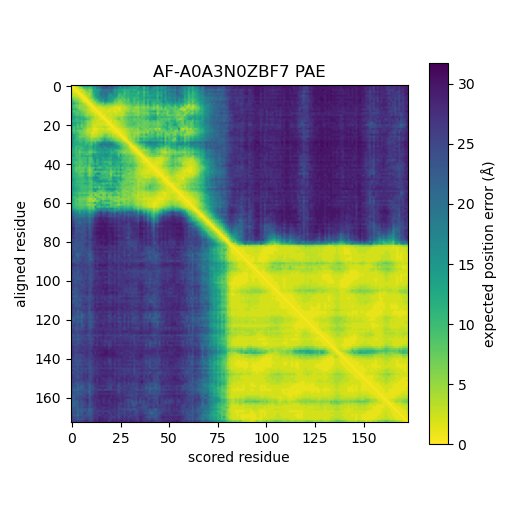3 -0.234 1.00 89.94 85 TRP A N 1
ATOM 702 C CA . TRP A 1 85 ? 3.922 9.475 0.696 1.00 89.94 85 TRP A CA 1
ATOM 703 C C . TRP A 1 85 ? 3.235 9.254 2.041 1.00 89.94 85 TRP A C 1
ATOM 705 O O . TRP A 1 85 ? 2.485 10.115 2.502 1.00 89.94 85 TRP A O 1
ATOM 715 N N . ALA A 1 86 ? 3.560 8.145 2.704 1.00 89.56 86 ALA A N 1
ATOM 716 C CA . ALA A 1 86 ? 3.198 7.901 4.092 1.00 89.56 86 ALA A CA 1
ATOM 717 C C . ALA A 1 86 ? 4.407 7.414 4.903 1.00 89.56 86 ALA A C 1
ATOM 719 O O . ALA A 1 86 ? 5.246 6.650 4.410 1.00 89.56 86 ALA A O 1
ATOM 720 N N . SER A 1 87 ? 4.482 7.836 6.166 1.00 87.88 87 SER A N 1
ATOM 721 C CA . SER A 1 87 ? 5.396 7.243 7.137 1.00 87.88 87 SER A CA 1
ATOM 722 C C . SER A 1 87 ? 4.997 5.802 7.445 1.00 87.88 87 SER A C 1
ATOM 724 O O . SER A 1 87 ? 3.892 5.359 7.136 1.00 87.88 87 SER A O 1
ATOM 726 N N . GLU A 1 88 ? 5.884 5.081 8.129 1.00 87.56 88 GLU A N 1
ATOM 727 C CA . GLU A 1 88 ? 5.456 3.882 8.846 1.00 87.56 88 GLU A CA 1
ATOM 728 C C . GLU A 1 88 ? 4.322 4.247 9.822 1.00 87.56 88 GLU A C 1
ATOM 730 O O . GLU A 1 88 ? 4.415 5.302 10.472 1.00 87.56 88 GLU A O 1
ATOM 735 N N . PRO A 1 89 ? 3.233 3.459 9.886 1.00 90.12 89 PRO A N 1
ATOM 736 C CA . PRO A 1 89 ? 2.161 3.754 10.821 1.00 90.12 89 PRO A CA 1
ATOM 737 C C . PRO A 1 89 ? 2.581 3.509 12.271 1.00 90.12 89 PRO A C 1
ATOM 739 O O . PRO A 1 89 ? 3.498 2.743 12.542 1.00 90.12 89 PRO A O 1
ATOM 742 N N . TYR A 1 90 ? 1.927 4.176 13.214 1.00 92.25 90 TYR A N 1
ATOM 743 C CA . TYR A 1 90 ? 2.226 4.080 14.636 1.00 92.25 90 TYR A CA 1
ATOM 744 C C . TYR A 1 90 ? 0.964 4.287 15.493 1.00 92.25 90 TYR A C 1
ATOM 746 O O . TYR A 1 90 ? 0.170 5.187 15.206 1.00 92.25 90 TYR A O 1
ATOM 754 N N . PRO A 1 91 ? 0.778 3.516 16.579 1.00 94.12 91 PRO A N 1
ATOM 755 C CA . PRO A 1 91 ? 1.566 2.337 16.951 1.00 94.12 91 PRO A CA 1
ATOM 756 C C . PRO A 1 91 ? 1.404 1.184 15.943 1.00 94.12 91 PRO A C 1
ATOM 758 O O . PRO A 1 91 ? 0.448 1.155 15.173 1.00 94.12 91 PRO A O 1
ATOM 761 N N . GLN A 1 92 ? 2.375 0.273 15.937 1.00 83.56 92 GLN A N 1
ATOM 762 C CA . GLN A 1 92 ? 2.383 -0.956 15.144 1.00 83.56 92 GLN A CA 1
ATOM 763 C C . GLN A 1 92 ? 2.911 -2.096 16.033 1.00 83.56 92 GLN A C 1
ATOM 765 O O . GLN A 1 92 ? 4.071 -2.025 16.448 1.00 83.56 92 GLN A O 1
ATOM 770 N N . PRO A 1 93 ? 2.104 -3.126 16.342 1.00 89.06 93 PRO A N 1
ATOM 771 C CA . PRO A 1 93 ? 0.688 -3.258 15.992 1.00 89.06 93 PRO A CA 1
ATOM 772 C C . PRO A 1 93 ? -0.206 -2.220 16.700 1.00 89.06 93 PRO A C 1
ATOM 774 O O . PRO A 1 93 ? 0.197 -1.575 17.669 1.00 89.06 93 PRO A O 1
ATOM 777 N N . ALA A 1 94 ? -1.415 -2.021 16.177 1.00 90.94 94 ALA A N 1
ATOM 778 C CA . ALA A 1 94 ? -2.407 -1.097 16.715 1.00 90.94 94 ALA A CA 1
ATOM 779 C C . ALA A 1 94 ? -3.606 -1.843 17.310 1.00 90.94 94 ALA A C 1
ATOM 7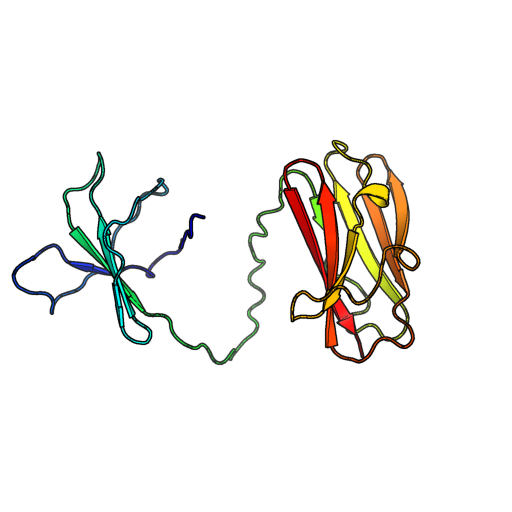81 O O . ALA A 1 94 ? -4.235 -2.631 16.616 1.00 90.94 94 ALA A O 1
ATOM 782 N N . GLY A 1 95 ? -3.982 -1.538 18.556 1.00 91.38 95 GLY A N 1
ATOM 783 C CA . GLY A 1 95 ? -5.179 -2.134 19.175 1.00 91.38 95 GLY A CA 1
ATOM 784 C C . GLY A 1 95 ? -6.473 -1.323 18.993 1.00 91.38 95 GLY A C 1
ATOM 785 O O . GLY A 1 95 ? -7.564 -1.874 18.894 1.00 91.38 95 GLY A O 1
ATOM 786 N N . VAL A 1 96 ? -6.385 0.012 18.968 1.00 95.38 96 VAL A N 1
ATOM 787 C CA . VAL A 1 96 ? -7.573 0.904 18.963 1.00 95.38 96 VAL A CA 1
ATOM 788 C C . VAL A 1 96 ? -7.467 1.979 17.891 1.00 95.38 96 VAL A C 1
ATOM 790 O O . VAL A 1 96 ? -8.448 2.313 17.233 1.00 95.38 96 VAL A O 1
ATOM 793 N N . ARG A 1 97 ? -6.278 2.556 17.715 1.00 96.88 97 ARG A N 1
ATOM 794 C CA . ARG A 1 97 ? -6.008 3.592 16.719 1.00 96.88 97 ARG A CA 1
ATOM 795 C C . ARG A 1 97 ? -4.623 3.400 16.144 1.00 96.88 97 ARG A C 1
ATOM 797 O O . ARG A 1 97 ? -3.698 3.065 16.881 1.00 96.88 97 ARG A O 1
ATOM 804 N N . VAL A 1 98 ? -4.488 3.724 14.868 1.00 96.44 98 VAL A N 1
ATOM 805 C CA . VAL A 1 98 ? -3.208 3.844 14.177 1.00 96.44 98 VAL A CA 1
ATOM 806 C C . VAL A 1 98 ? -3.131 5.200 13.490 1.00 96.44 98 VAL A C 1
ATOM 808 O O . VAL A 1 98 ? -4.134 5.720 12.999 1.00 96.44 98 VAL A O 1
ATOM 811 N N . LYS A 1 99 ? -1.939 5.785 13.454 1.00 97.75 99 LYS A N 1
ATOM 812 C CA . LYS A 1 99 ? -1.649 7.036 12.759 1.00 97.75 99 LYS A CA 1
ATOM 813 C C . LYS A 1 99 ? -0.551 6.833 11.731 1.00 97.75 99 LYS A C 1
ATOM 815 O O . LYS A 1 99 ? 0.316 5.994 11.920 1.00 97.75 99 LYS A O 1
ATOM 820 N N . ALA A 1 100 ? -0.536 7.642 10.685 1.00 95.81 100 ALA A N 1
ATOM 821 C CA . ALA A 1 100 ? 0.597 7.777 9.781 1.00 95.81 100 ALA A CA 1
ATOM 822 C C . ALA A 1 100 ? 0.741 9.242 9.370 1.00 95.81 100 ALA A C 1
ATOM 824 O O . ALA A 1 100 ? -0.249 9.926 9.101 1.00 95.81 100 ALA A O 1
ATOM 825 N N . ARG A 1 101 ? 1.977 9.735 9.287 1.00 95.50 101 ARG A N 1
ATOM 826 C CA . ARG A 1 101 ? 2.236 11.028 8.645 1.00 95.50 101 ARG A CA 1
ATOM 827 C C . ARG A 1 101 ? 2.088 10.838 7.150 1.00 95.50 101 ARG A C 1
ATOM 829 O O . ARG A 1 101 ? 2.573 9.844 6.621 1.00 95.50 101 ARG A O 1
ATOM 836 N N . ILE A 1 102 ? 1.456 11.789 6.485 1.00 94.19 102 ILE A N 1
ATOM 837 C CA . ILE A 1 102 ? 1.213 11.736 5.048 1.00 94.19 102 ILE A CA 1
ATOM 838 C C . ILE A 1 102 ? 1.673 13.026 4.385 1.00 94.19 102 ILE A C 1
ATOM 840 O O . ILE A 1 102 ? 1.563 14.110 4.961 1.00 94.19 102 ILE A O 1
ATOM 844 N N . ALA A 1 103 ? 2.172 12.899 3.163 1.00 92.00 103 ALA A N 1
ATOM 845 C CA . ALA A 1 103 ? 2.470 14.016 2.283 1.00 92.00 103 ALA A CA 1
ATOM 846 C C . ALA A 1 103 ? 1.940 13.711 0.881 1.00 92.00 103 ALA A C 1
ATOM 848 O O . ALA A 1 103 ? 1.924 12.554 0.466 1.00 92.00 103 ALA A O 1
ATOM 849 N N . TRP A 1 104 ? 1.493 14.726 0.151 1.00 90.75 104 TRP A N 1
ATOM 850 C CA . TRP A 1 104 ? 1.008 14.567 -1.220 1.00 90.75 104 TRP A CA 1
ATOM 851 C C . TRP A 1 104 ? 1.256 15.829 -2.042 1.00 90.75 104 TRP A C 1
ATOM 853 O O . TRP A 1 104 ? 1.457 16.915 -1.501 1.00 90.75 104 TRP A O 1
ATOM 863 N N . ASP A 1 105 ? 1.234 15.691 -3.365 1.00 88.12 105 ASP A N 1
ATOM 864 C CA . ASP A 1 105 ? 1.580 16.765 -4.312 1.00 88.12 105 ASP A CA 1
ATOM 865 C C . ASP A 1 105 ? 0.489 17.842 -4.485 1.00 88.12 105 ASP A C 1
ATOM 867 O O . ASP A 1 105 ? 0.640 18.763 -5.287 1.00 88.12 105 ASP A O 1
ATOM 871 N N . GLY A 1 106 ? -0.626 17.726 -3.759 1.00 87.69 106 GLY A N 1
ATOM 872 C CA . GLY A 1 106 ? -1.768 18.636 -3.851 1.00 87.69 106 GLY A CA 1
ATOM 873 C C . GLY A 1 106 ? -2.632 18.468 -5.106 1.00 87.69 106 GLY A C 1
ATOM 874 O O . GLY A 1 106 ? -3.574 19.236 -5.284 1.00 87.69 106 GLY A O 1
ATOM 875 N N . SER A 1 107 ? -2.360 17.482 -5.971 1.00 88.25 107 SER A N 1
ATOM 876 C CA . SER A 1 107 ? -3.131 17.272 -7.210 1.00 88.25 107 SER A CA 1
ATOM 877 C C . SER A 1 107 ? -4.492 16.597 -7.004 1.00 88.25 107 SER A C 1
ATOM 879 O O . SER A 1 107 ? -5.255 16.453 -7.959 1.00 88.25 107 SER A O 1
ATOM 881 N N . PHE A 1 108 ? -4.805 16.190 -5.773 1.00 89.44 108 PHE A N 1
ATOM 882 C CA . PHE A 1 108 ? -6.086 15.619 -5.369 1.00 89.44 108 PHE A CA 1
ATOM 883 C C . PHE A 1 108 ? -6.414 15.986 -3.915 1.00 89.44 108 PHE A C 1
ATOM 885 O O . PHE A 1 108 ? -5.526 16.319 -3.123 1.00 89.44 108 PHE A O 1
ATOM 892 N N . ASP A 1 109 ? -7.700 15.913 -3.570 1.00 92.12 109 ASP A N 1
ATOM 893 C CA . ASP A 1 109 ? -8.153 15.991 -2.184 1.00 92.12 109 ASP A CA 1
ATOM 894 C C . ASP A 1 109 ? -7.880 14.648 -1.496 1.00 92.12 109 ASP A C 1
ATOM 896 O O . ASP A 1 109 ? -8.444 13.617 -1.863 1.00 92.12 109 ASP A O 1
ATOM 900 N N . VAL A 1 110 ? -6.978 14.655 -0.517 1.00 92.81 110 VAL A N 1
ATOM 901 C CA . VAL A 1 110 ? -6.531 13.439 0.169 1.00 92.81 110 VAL A CA 1
ATOM 902 C C . VAL A 1 110 ? -7.627 12.797 1.023 1.00 92.81 110 VAL A C 1
ATOM 904 O O . VAL A 1 110 ? -7.627 11.578 1.171 1.00 92.81 110 VAL A O 1
ATOM 907 N N . ALA A 1 111 ? -8.567 13.581 1.560 1.00 92.94 111 ALA A N 1
ATOM 908 C CA . ALA A 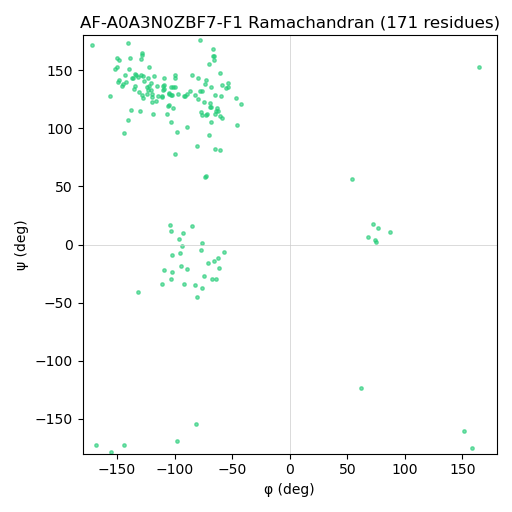1 111 ? -9.665 13.062 2.371 1.00 92.94 111 ALA A CA 1
ATOM 909 C C . ALA A 1 111 ? -10.732 12.401 1.489 1.00 92.94 111 ALA A C 1
ATOM 911 O O . ALA A 1 111 ? -11.270 11.348 1.842 1.00 92.94 111 ALA A O 1
ATOM 912 N N . GLU A 1 112 ? -10.989 12.969 0.310 1.00 93.88 112 GLU A N 1
ATOM 913 C CA . GLU A 1 112 ? -11.880 12.351 -0.677 1.00 93.88 112 GLU A CA 1
ATOM 914 C C . GLU A 1 112 ? -11.245 11.160 -1.396 1.00 93.88 112 GLU A C 1
ATOM 916 O O . GLU A 1 112 ? -11.959 10.238 -1.786 1.00 93.88 112 GLU A O 1
ATOM 921 N N . ALA A 1 113 ? -9.915 11.131 -1.512 1.00 93.81 113 ALA A N 1
ATOM 922 C CA . ALA A 1 113 ? -9.192 10.008 -2.098 1.00 93.81 113 ALA A CA 1
ATOM 923 C C . ALA A 1 113 ? -9.189 8.749 -1.220 1.00 93.81 113 ALA A C 1
ATOM 925 O O . ALA A 1 113 ? -8.867 7.678 -1.731 1.00 93.81 113 ALA A O 1
ATOM 926 N N . ILE A 1 114 ? -9.528 8.830 0.073 1.00 96.25 114 ILE A N 1
ATOM 927 C CA . ILE A 1 114 ? -9.651 7.635 0.918 1.00 96.25 114 ILE A CA 1
ATOM 928 C C . ILE A 1 114 ? -10.810 6.777 0.405 1.00 96.25 114 ILE A C 1
ATOM 930 O O . ILE A 1 114 ? -11.977 7.148 0.526 1.00 96.25 114 ILE A O 1
ATOM 934 N N . ASP A 1 115 ? -10.492 5.601 -0.130 1.00 94.19 115 ASP A N 1
ATOM 935 C CA . ASP A 1 115 ? -11.499 4.6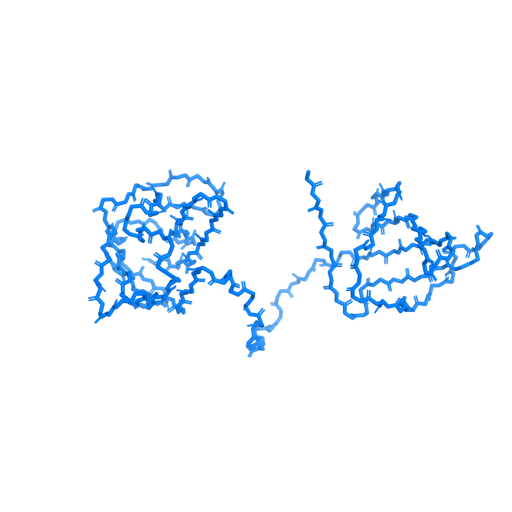37 -0.565 1.00 94.19 115 ASP A CA 1
ATOM 936 C C . ASP A 1 115 ? -12.041 3.850 0.637 1.00 94.19 115 ASP A C 1
ATOM 938 O O . ASP A 1 115 ? -13.254 3.687 0.784 1.00 94.19 115 ASP A O 1
ATOM 942 N N . GLY A 1 116 ? -11.152 3.381 1.514 1.00 94.19 116 GLY A N 1
ATOM 943 C CA . GLY A 1 116 ? -11.493 2.627 2.719 1.00 94.19 116 GLY A CA 1
ATOM 944 C C . GLY A 1 116 ? -10.382 1.668 3.133 1.00 94.19 116 GLY A C 1
ATOM 945 O O . GLY A 1 116 ? -9.233 1.821 2.713 1.00 94.19 116 GLY A O 1
ATOM 946 N N . VAL A 1 117 ? -10.729 0.669 3.940 1.00 96.19 117 VAL A N 1
ATOM 947 C CA . VAL A 1 117 ? -9.786 -0.320 4.476 1.00 96.19 117 VAL A CA 1
ATOM 948 C C . VAL A 1 117 ? -10.023 -1.686 3.856 1.00 96.19 117 VAL A C 1
ATOM 950 O O . VAL A 1 117 ? -11.161 -2.144 3.731 1.00 96.19 117 VAL A O 1
ATOM 953 N N . TYR A 1 118 ? -8.930 -2.348 3.494 1.00 93.06 118 TYR A N 1
ATOM 954 C CA . TYR A 1 118 ? -8.922 -3.653 2.852 1.00 93.06 118 TYR A CA 1
ATOM 955 C C . TYR A 1 118 ? -8.112 -4.657 3.667 1.00 93.06 118 TYR A C 1
ATOM 957 O O . TYR A 1 118 ? -7.091 -4.299 4.249 1.00 93.06 118 TYR A O 1
ATOM 965 N N . ASP A 1 119 ? -8.554 -5.911 3.702 1.00 83.19 119 ASP A N 1
ATOM 966 C CA . ASP A 1 119 ? -7.770 -7.002 4.283 1.00 83.19 119 ASP A CA 1
ATOM 967 C C . ASP A 1 119 ? -6.661 -7.488 3.328 1.00 83.19 119 ASP A C 1
ATOM 969 O O . ASP A 1 119 ? -6.560 -7.068 2.171 1.00 83.19 119 ASP A O 1
ATOM 973 N N . SER A 1 120 ? -5.833 -8.422 3.797 1.00 80.19 120 SER A N 1
ATOM 974 C CA . SER A 1 120 ? -4.764 -9.043 3.002 1.00 80.19 120 SER A CA 1
ATOM 975 C C . SER A 1 120 ? -5.243 -9.840 1.781 1.00 80.19 120 SER A C 1
ATOM 977 O O . SER A 1 120 ? -4.429 -10.191 0.928 1.00 80.19 120 SER A O 1
ATOM 979 N N . MET A 1 121 ? -6.548 -10.108 1.670 1.00 82.75 121 MET A N 1
ATOM 980 C CA . MET A 1 121 ? -7.185 -10.751 0.517 1.00 82.75 121 MET A CA 1
ATOM 981 C C . MET A 1 121 ? -7.793 -9.738 -0.459 1.00 82.75 121 MET A C 1
ATOM 983 O O . MET A 1 121 ? -8.435 -10.136 -1.432 1.00 82.75 121 MET A O 1
ATOM 987 N N . GLY A 1 122 ? -7.598 -8.436 -0.227 1.00 79.31 122 GLY A N 1
ATOM 988 C CA . GLY A 1 122 ? -8.133 -7.373 -1.071 1.00 79.31 122 GLY A CA 1
ATOM 989 C C . GLY A 1 122 ? -9.643 -7.187 -0.929 1.00 79.31 122 GLY A C 1
ATOM 990 O O . GLY A 1 122 ? -10.265 -6.566 -1.794 1.00 79.31 122 GLY A O 1
ATOM 991 N N . ARG A 1 123 ? -10.255 -7.706 0.141 1.00 85.81 123 ARG A N 1
ATOM 992 C CA . ARG A 1 123 ? -11.670 -7.470 0.443 1.00 85.81 123 ARG A CA 1
ATOM 993 C C . ARG A 1 123 ? -11.793 -6.187 1.245 1.00 85.81 123 ARG A C 1
ATOM 995 O O . ARG A 1 123 ? -11.083 -6.000 2.230 1.00 85.81 123 ARG A O 1
ATOM 1002 N N . LYS A 1 124 ? -12.718 -5.319 0.842 1.00 91.75 124 LYS A N 1
ATOM 1003 C CA . LYS A 1 124 ? -13.039 -4.108 1.595 1.00 91.75 124 LYS A CA 1
ATOM 1004 C C . LYS A 1 124 ? -13.740 -4.499 2.894 1.00 91.75 124 LYS A C 1
ATOM 1006 O O . LYS A 1 124 ? -14.804 -5.113 2.845 1.00 91.75 124 LYS A O 1
ATOM 1011 N N . VAL A 1 125 ? -13.133 -4.165 4.027 1.00 92.56 125 VAL A N 1
ATOM 1012 C CA . VAL A 1 125 ? -13.659 -4.461 5.369 1.00 92.56 125 VAL A CA 1
ATOM 1013 C C . VAL A 1 125 ? -14.297 -3.241 6.020 1.00 92.56 125 VAL A C 1
ATOM 1015 O O . VAL A 1 125 ? -15.173 -3.392 6.863 1.00 92.56 125 VAL A O 1
ATOM 1018 N N . GLU A 1 126 ? -13.899 -2.039 5.601 1.00 93.38 126 GLU A N 1
ATOM 1019 C CA . GLU A 1 126 ? -14.439 -0.784 6.119 1.00 93.38 126 GLU A CA 1
ATOM 1020 C C . GLU A 1 126 ? -14.400 0.313 5.043 1.00 93.38 126 GLU A C 1
ATOM 1022 O O . GLU A 1 126 ? -13.578 0.275 4.119 1.00 93.38 126 GLU A O 1
ATOM 1027 N N . GLY A 1 127 ? -15.314 1.281 5.132 1.00 94.81 127 GLY A N 1
ATOM 1028 C CA . GLY A 1 127 ? -15.275 2.506 4.334 1.00 94.81 127 GLY A CA 1
ATOM 1029 C C . GLY A 1 127 ? -14.318 3.544 4.928 1.00 94.81 127 GLY A C 1
ATOM 1030 O O . GLY A 1 127 ? -13.345 3.202 5.600 1.00 94.81 127 GLY A O 1
ATOM 1031 N N . LYS A 1 128 ? -14.566 4.828 4.650 1.00 95.06 128 LYS A N 1
ATOM 1032 C CA . LYS A 1 128 ? -13.724 5.941 5.129 1.00 95.06 128 LYS A CA 1
ATOM 1033 C C . LYS A 1 128 ? -14.200 6.563 6.446 1.00 95.06 128 LYS A C 1
ATOM 1035 O O . LYS A 1 128 ? -13.567 7.480 6.954 1.00 95.06 128 LYS A O 1
ATOM 1040 N N . GLU A 1 129 ? -15.305 6.085 7.011 1.00 96.31 129 GLU A N 1
ATOM 1041 C CA . GLU A 1 129 ? -16.047 6.741 8.097 1.00 96.31 129 GLU A CA 1
ATOM 1042 C C . GLU A 1 129 ? -15.246 6.858 9.405 1.00 96.31 129 GLU A C 1
ATOM 1044 O O . GLU A 1 129 ? -15.445 7.802 10.174 1.00 96.31 129 GLU A O 1
ATOM 1049 N N . ARG A 1 130 ? -14.327 5.919 9.661 1.00 96.56 130 ARG A N 1
ATOM 1050 C CA . ARG A 1 130 ? -13.450 5.895 10.849 1.00 96.56 130 ARG A CA 1
ATOM 1051 C C . ARG A 1 130 ? -12.023 6.354 10.555 1.00 96.56 130 ARG A C 1
ATOM 1053 O O . ARG A 1 130 ? -11.141 6.208 11.402 1.00 96.56 130 ARG A O 1
ATOM 1060 N N . ILE A 1 131 ? -11.799 6.931 9.375 1.00 97.50 131 ILE A N 1
ATOM 1061 C CA . ILE A 1 131 ? -10.521 7.514 8.971 1.00 97.50 131 ILE A CA 1
ATOM 1062 C C . ILE A 1 131 ? -10.634 9.034 9.040 1.00 97.50 131 ILE A C 1
ATOM 1064 O O . ILE A 1 131 ? -11.572 9.638 8.522 1.00 97.50 131 ILE A O 1
ATOM 1068 N N . ARG A 1 132 ? -9.664 9.672 9.691 1.00 96.75 132 ARG A N 1
ATOM 1069 C CA . ARG A 1 132 ? -9.582 11.127 9.832 1.00 96.75 132 ARG A CA 1
ATOM 1070 C C . ARG A 1 132 ? -8.261 11.624 9.281 1.00 96.75 132 ARG A C 1
ATOM 1072 O O . ARG A 1 132 ? -7.208 11.104 9.634 1.00 96.75 132 ARG A O 1
ATOM 1079 N N . ILE A 1 133 ? -8.322 12.676 8.471 1.00 96.06 133 ILE A N 1
ATOM 1080 C CA . ILE A 1 133 ? -7.138 13.404 8.020 1.00 96.06 133 ILE A CA 1
ATOM 1081 C C . ILE A 1 133 ? -7.057 14.729 8.772 1.00 96.06 133 ILE A C 1
ATOM 1083 O O . ILE A 1 133 ? -7.955 15.563 8.677 1.00 96.06 133 ILE A O 1
ATOM 1087 N N . THR A 1 134 ? -5.969 14.934 9.508 1.00 96.31 134 THR A N 1
ATOM 1088 C CA . THR A 1 134 ? -5.653 16.215 10.147 1.00 96.31 134 THR A CA 1
ATOM 1089 C C . THR A 1 134 ? -4.565 16.912 9.344 1.00 96.31 134 THR A C 1
ATOM 1091 O O . THR A 1 134 ? -3.397 16.520 9.392 1.00 96.31 134 THR A O 1
ATOM 1094 N N . LEU A 1 135 ? -4.941 17.949 8.598 1.00 92.75 135 LEU A N 1
ATOM 1095 C CA . LEU A 1 135 ? -3.998 18.752 7.822 1.00 92.75 135 LEU A CA 1
ATOM 1096 C C . LEU A 1 135 ? -3.089 19.550 8.766 1.00 92.75 135 LEU A C 1
ATOM 1098 O O . LEU A 1 135 ? -3.553 20.131 9.749 1.00 92.75 135 LEU A O 1
ATOM 1102 N N . ARG A 1 136 ? -1.788 19.569 8.472 1.00 84.94 136 ARG A N 1
ATOM 1103 C CA . ARG A 1 136 ? -0.786 20.353 9.215 1.00 84.94 136 ARG A CA 1
ATOM 1104 C C . ARG A 1 136 ? -0.249 21.508 8.374 1.00 84.94 136 ARG A C 1
ATOM 1106 O O . ARG A 1 136 ? 0.032 22.562 8.929 1.00 84.94 136 ARG A O 1
ATOM 1113 N N . ASP A 1 137 ? -0.146 21.305 7.062 1.00 81.19 137 ASP A N 1
ATOM 1114 C CA . ASP A 1 137 ? 0.194 22.320 6.061 1.00 81.19 137 ASP A CA 1
ATOM 1115 C C . ASP A 1 137 ? -0.373 21.899 4.684 1.00 81.19 137 ASP A C 1
ATOM 1117 O O . ASP A 1 137 ? -1.022 20.854 4.554 1.00 81.19 137 ASP A O 1
ATOM 1121 N N . LYS A 1 138 ? -0.134 22.687 3.632 1.00 80.62 138 LYS A N 1
ATOM 1122 C CA . LYS A 1 138 ? -0.443 22.315 2.247 1.00 80.62 138 LYS A CA 1
ATOM 1123 C C . LYS A 1 138 ? 0.375 21.091 1.836 1.00 80.62 138 LYS A C 1
ATOM 1125 O O . LYS A 1 138 ? 1.598 21.150 1.774 1.00 80.62 138 LYS A O 1
ATOM 1130 N N . GLY A 1 139 ? -0.312 19.995 1.518 1.00 85.62 139 GLY A N 1
ATOM 1131 C CA . GLY A 1 139 ? 0.334 18.762 1.065 1.00 85.62 139 GLY A CA 1
ATOM 1132 C C . GLY A 1 139 ? 0.981 17.947 2.185 1.00 85.62 139 GLY A C 1
ATOM 1133 O O . GLY A 1 139 ? 1.775 17.059 1.890 1.00 85.62 139 GLY A O 1
ATOM 1134 N N . TYR A 1 140 ? 0.671 18.234 3.456 1.00 92.19 140 TYR A N 1
ATOM 1135 C CA . TYR A 1 140 ? 1.179 17.479 4.600 1.00 92.19 140 TYR A CA 1
ATOM 1136 C C . TYR A 1 140 ? 0.143 17.371 5.728 1.00 92.19 140 TYR A C 1
ATOM 1138 O O . TYR A 1 140 ? -0.543 18.335 6.082 1.00 92.19 140 TYR A O 1
ATOM 1146 N N . GLY A 1 141 ? 0.040 16.193 6.339 1.00 94.94 141 GLY A N 1
ATOM 1147 C CA . GLY A 1 141 ? -0.926 15.935 7.401 1.00 94.94 141 GLY A CA 1
ATOM 1148 C C . GLY A 1 141 ? -0.682 14.634 8.153 1.00 94.94 141 GLY A C 1
ATOM 1149 O O . GLY A 1 141 ? 0.331 13.960 7.976 1.00 94.94 141 GLY A O 1
ATOM 1150 N N . GLU A 1 142 ? -1.631 14.289 9.013 1.00 97.31 142 GLU A N 1
ATOM 1151 C CA . GLU A 1 142 ? -1.681 13.015 9.726 1.00 97.31 142 GLU A CA 1
ATOM 1152 C C . GLU A 1 142 ? -2.976 12.286 9.359 1.00 97.31 142 GLU A C 1
ATOM 1154 O O . GLU A 1 142 ? -4.064 12.853 9.471 1.00 97.31 142 GLU A O 1
ATOM 1159 N N . LEU A 1 143 ? -2.840 11.041 8.914 1.00 97.31 143 LEU A N 1
ATOM 1160 C CA . LEU A 1 143 ? -3.928 10.088 8.751 1.00 97.31 143 LEU A CA 1
ATOM 1161 C C . LEU A 1 143 ? -4.083 9.328 10.063 1.00 97.31 143 LEU A C 1
ATOM 1163 O O . LEU A 1 143 ? -3.101 8.810 10.582 1.00 97.31 143 LEU A O 1
ATOM 1167 N N . GLU A 1 144 ? -5.298 9.243 10.586 1.00 98.12 144 GLU A N 1
ATOM 1168 C CA . GLU A 1 144 ? -5.649 8.436 11.753 1.00 98.12 144 GLU A CA 1
ATOM 1169 C C . GLU A 1 144 ? -6.783 7.485 11.378 1.00 98.12 144 GLU A C 1
ATOM 1171 O O . GLU A 1 144 ? -7.801 7.926 10.849 1.00 98.12 144 GLU A O 1
ATOM 1176 N N . TRP A 1 145 ? -6.623 6.198 11.667 1.00 97.88 145 TRP A N 1
ATOM 1177 C CA . TRP A 1 145 ? -7.685 5.203 11.553 1.00 97.88 145 TRP A CA 1
ATOM 1178 C C . TRP A 1 145 ? -8.029 4.657 12.939 1.00 97.88 145 TRP A C 1
ATOM 1180 O O . TRP A 1 145 ? -7.149 4.245 13.698 1.00 97.88 145 TRP A O 1
ATOM 1190 N N . GLU A 1 146 ? -9.314 4.689 13.281 1.00 97.69 146 GLU A N 1
ATOM 1191 C CA . GLU A 1 146 ? -9.861 4.111 14.504 1.00 97.69 146 GLU A CA 1
ATOM 1192 C C . GLU A 1 146 ? -10.238 2.651 14.230 1.00 97.69 146 GLU A C 1
ATOM 1194 O O . GLU A 1 146 ? -11.251 2.375 13.602 1.00 97.69 146 GLU A O 1
ATOM 1199 N N . CYS A 1 147 ? -9.382 1.724 14.654 1.00 95.25 147 CYS A N 1
ATOM 1200 C CA . CYS A 1 147 ? -9.446 0.302 14.326 1.00 95.25 147 CYS A CA 1
ATOM 1201 C C . CYS A 1 147 ? -9.966 -0.565 15.485 1.00 95.25 147 CYS A C 1
ATOM 1203 O O . CYS A 1 147 ? -9.776 -1.779 15.478 1.00 95.25 147 CYS A O 1
ATOM 1205 N N . SER A 1 148 ? -10.617 0.016 16.500 1.00 95.12 148 SER A N 1
ATOM 1206 C CA . SER A 1 148 ? -11.154 -0.785 17.607 1.00 95.12 148 SER A CA 1
ATOM 1207 C C . SER A 1 148 ? -12.159 -1.839 17.131 1.00 95.12 148 SER A C 1
ATOM 1209 O O . SER A 1 148 ? -13.014 -1.578 16.278 1.00 95.12 148 SER A O 1
ATOM 1211 N N . GLY A 1 149 ? -12.042 -3.048 17.684 1.00 91.88 149 GLY A N 1
ATOM 1212 C CA . GLY A 1 149 ? -12.895 -4.187 17.334 1.00 91.88 149 GLY A CA 1
ATOM 1213 C C . GLY A 1 149 ? -12.576 -4.837 15.982 1.00 91.88 149 GLY A C 1
ATOM 1214 O O . GLY A 1 149 ? -13.259 -5.787 15.602 1.00 91.88 149 GLY A O 1
ATOM 1215 N N . VAL A 1 150 ? -11.555 -4.360 15.264 1.00 93.81 150 VAL A N 1
ATOM 1216 C CA . VAL A 1 150 ? -11.049 -5.012 14.051 1.00 93.81 150 VAL A CA 1
ATOM 1217 C C . VAL A 1 150 ? -10.213 -6.235 14.461 1.00 93.81 150 VAL A C 1
ATOM 1219 O O . VAL A 1 150 ? -9.375 -6.110 15.350 1.00 93.81 150 VAL A O 1
ATOM 1222 N N . PRO A 1 151 ? -10.415 -7.423 13.858 1.00 92.19 151 PRO A N 1
ATOM 1223 C CA . PRO A 1 151 ? -9.621 -8.607 14.188 1.00 92.19 151 PRO A CA 1
ATOM 1224 C C . PRO A 1 151 ? -8.127 -8.410 13.922 1.00 92.19 151 PRO A C 1
ATOM 1226 O O . PRO A 1 151 ? -7.763 -7.768 12.935 1.00 92.19 151 PRO A O 1
ATOM 1229 N N . ALA A 1 152 ? -7.273 -9.045 14.726 1.00 88.44 152 ALA A N 1
ATOM 1230 C CA . ALA A 1 152 ? -5.829 -9.031 14.517 1.00 88.44 152 ALA A CA 1
ATOM 1231 C C . ALA A 1 152 ? -5.451 -9.481 13.095 1.00 88.44 152 ALA A C 1
ATOM 1233 O O . ALA A 1 152 ? -5.976 -10.472 12.573 1.00 88.44 152 ALA A O 1
ATOM 1234 N N . GLY A 1 153 ? -4.533 -8.755 12.458 1.00 84.94 153 GLY A N 1
ATOM 1235 C CA . GLY A 1 153 ? -4.153 -9.017 11.073 1.00 84.94 153 GLY A CA 1
ATOM 1236 C C . GLY A 1 153 ? -3.523 -7.825 10.365 1.00 84.94 153 GLY A C 1
ATOM 1237 O O . GLY A 1 153 ? -3.270 -6.782 10.961 1.00 84.94 153 GLY A O 1
ATOM 1238 N N . VAL A 1 154 ? -3.264 -8.000 9.069 1.00 88.81 154 VAL A N 1
ATOM 1239 C CA . VAL A 1 154 ? -2.707 -6.958 8.199 1.00 88.81 154 VAL A CA 1
ATOM 1240 C C . VAL A 1 154 ? -3.818 -6.361 7.342 1.00 88.81 154 VAL A C 1
ATOM 1242 O O . VAL A 1 154 ? -4.544 -7.090 6.661 1.00 88.81 154 VAL A O 1
ATOM 1245 N N . TYR A 1 155 ? -3.897 -5.035 7.356 1.00 90.12 155 TYR A N 1
ATOM 1246 C CA . TYR A 1 155 ? -4.888 -4.228 6.658 1.00 90.12 155 TYR A CA 1
ATOM 1247 C C . TYR A 1 155 ? -4.218 -3.128 5.842 1.00 90.12 155 TYR A C 1
ATOM 1249 O O . TYR A 1 155 ? -3.086 -2.732 6.104 1.00 90.12 155 TYR A O 1
ATOM 1257 N N . PHE A 1 156 ? -4.936 -2.610 4.855 1.00 92.81 156 PHE A N 1
ATOM 1258 C CA . PHE A 1 156 ? -4.453 -1.575 3.954 1.00 92.81 156 PHE A CA 1
ATOM 1259 C C . PHE A 1 156 ? -5.475 -0.450 3.891 1.00 92.81 156 PHE A C 1
ATOM 1261 O O . PHE A 1 156 ? -6.586 -0.648 3.396 1.00 92.81 156 PHE A O 1
ATOM 1268 N N . VAL A 1 157 ? -5.096 0.738 4.363 1.00 93.94 157 VAL A N 1
ATOM 1269 C CA . VAL A 1 157 ? -5.870 1.952 4.089 1.00 93.94 157 VAL A CA 1
ATOM 1270 C C . VAL A 1 157 ? -5.577 2.356 2.650 1.00 93.94 157 VAL A C 1
ATOM 1272 O O . VAL A 1 157 ? -4.443 2.716 2.332 1.00 93.94 157 VAL A O 1
ATOM 1275 N N . LEU A 1 158 ? -6.574 2.248 1.774 1.00 92.69 158 LEU A N 1
ATOM 1276 C CA . LEU A 1 158 ? -6.424 2.473 0.341 1.00 92.69 158 LEU A CA 1
ATOM 1277 C C . LEU A 1 158 ? -6.846 3.892 -0.039 1.00 92.69 158 LEU A C 1
ATOM 1279 O O . LEU A 1 158 ? -7.956 4.329 0.269 1.00 92.69 158 LEU A O 1
ATOM 1283 N N . LEU A 1 159 ? -5.975 4.569 -0.781 1.00 91.38 159 LEU A N 1
ATOM 1284 C CA . LEU A 1 159 ? -6.220 5.853 -1.417 1.00 91.38 159 LEU A CA 1
ATOM 1285 C C . LEU A 1 159 ? -6.327 5.665 -2.932 1.00 91.38 159 LEU A C 1
ATOM 1287 O O . LEU A 1 159 ? -5.528 4.939 -3.527 1.00 91.38 159 LEU A O 1
ATOM 1291 N N . ARG A 1 160 ? -7.289 6.329 -3.574 1.00 88.94 160 ARG A N 1
ATOM 1292 C CA . ARG A 1 160 ? -7.498 6.310 -5.027 1.00 88.94 160 ARG A CA 1
ATOM 1293 C C . ARG A 1 160 ? -7.727 7.716 -5.559 1.00 88.94 160 ARG A C 1
ATOM 1295 O O . ARG A 1 160 ? -8.514 8.481 -5.016 1.00 88.94 160 ARG A O 1
ATOM 1302 N N . TRP A 1 161 ? -7.085 8.024 -6.676 1.00 86.75 161 TRP A N 1
ATOM 1303 C CA . TRP A 1 161 ? -7.281 9.264 -7.420 1.00 86.75 161 TRP A CA 1
ATOM 1304 C C . TRP A 1 161 ? -7.272 8.987 -8.923 1.00 86.75 161 TRP A C 1
ATOM 1306 O O . TRP A 1 161 ? -6.995 7.877 -9.386 1.00 86.75 161 TRP A O 1
ATOM 1316 N N . ALA A 1 162 ? -7.580 10.008 -9.722 1.00 80.12 162 ALA A N 1
ATOM 1317 C CA . ALA A 1 162 ? -7.550 9.885 -11.172 1.00 80.12 162 ALA A CA 1
ATOM 1318 C C . ALA A 1 162 ? -6.134 9.514 -11.655 1.00 80.12 162 ALA A C 1
ATOM 1320 O O . ALA A 1 162 ? -5.202 10.316 -11.581 1.00 80.12 162 ALA A O 1
ATOM 1321 N N . GLY A 1 163 ? -5.981 8.286 -12.155 1.00 78.81 163 GLY A N 1
ATOM 1322 C CA . GLY A 1 163 ? -4.719 7.783 -12.697 1.00 78.81 163 GLY A CA 1
ATOM 1323 C C . GLY A 1 163 ? -3.769 7.146 -11.680 1.00 78.81 163 GLY A C 1
ATOM 1324 O O . GLY A 1 163 ? -2.625 6.882 -12.046 1.00 78.81 163 GLY A O 1
ATOM 1325 N N . GLY A 1 164 ? -4.198 6.879 -10.439 1.00 82.06 164 GLY A N 1
ATOM 1326 C CA . GLY A 1 164 ? -3.355 6.169 -9.476 1.00 82.06 164 GLY A CA 1
ATOM 1327 C C . GLY A 1 164 ? -4.041 5.768 -8.173 1.00 82.06 164 GLY A C 1
ATOM 1328 O O . GLY A 1 164 ? -5.175 6.146 -7.884 1.00 82.06 164 GLY A O 1
ATOM 1329 N N . SER A 1 165 ? -3.324 4.975 -7.389 1.00 84.88 165 SER A N 1
ATOM 1330 C CA . SER A 1 165 ? -3.721 4.553 -6.050 1.00 84.88 165 SER A CA 1
ATOM 1331 C C . SER A 1 165 ? -2.486 4.276 -5.209 1.00 84.88 165 SER A C 1
ATOM 1333 O O . SER A 1 165 ? -1.476 3.833 -5.755 1.00 84.88 165 SER A O 1
ATOM 1335 N N . GLU A 1 166 ? -2.601 4.457 -3.900 1.00 87.00 166 GLU A N 1
ATOM 1336 C CA . GLU A 1 166 ? -1.579 4.081 -2.922 1.00 87.00 166 GLU A CA 1
ATOM 1337 C C . GLU A 1 166 ? -2.211 3.467 -1.683 1.00 87.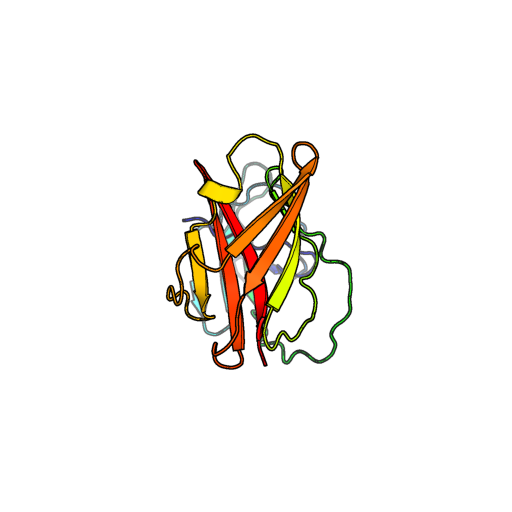00 166 GLU A C 1
ATOM 1339 O O . GLU A 1 166 ? -3.399 3.662 -1.424 1.00 87.00 166 GLU A O 1
ATOM 1344 N N . SER A 1 167 ? -1.418 2.732 -0.905 1.00 87.19 167 SER A N 1
ATOM 1345 C CA . SER A 1 167 ? -1.908 2.102 0.322 1.00 87.19 167 SER A CA 1
ATOM 1346 C C . SER A 1 167 ? -0.975 2.299 1.507 1.00 87.19 167 SER A C 1
ATOM 1348 O O . SER A 1 167 ? 0.245 2.293 1.358 1.00 87.19 167 SER A O 1
ATOM 1350 N N . VAL A 1 168 ? -1.564 2.425 2.695 1.00 90.06 168 VAL A N 1
ATOM 1351 C CA . VAL A 1 168 ? -0.840 2.473 3.968 1.00 90.06 168 VAL A CA 1
ATOM 1352 C C . VAL A 1 168 ? -1.049 1.139 4.702 1.00 90.06 168 VAL A C 1
ATOM 1354 O O . VAL A 1 168 ? -2.183 0.859 5.102 1.00 90.06 168 VAL A O 1
ATOM 1357 N N . PRO A 1 169 ? -0.004 0.301 4.864 1.00 88.19 169 PRO A N 1
ATOM 1358 C CA . PRO A 1 169 ? -0.121 -1.011 5.500 1.00 88.19 169 PRO A CA 1
ATOM 1359 C C . PRO A 1 169 ? -0.147 -0.903 7.030 1.00 88.19 169 PRO A C 1
ATOM 1361 O O . PRO A 1 169 ? 0.771 -0.362 7.641 1.00 88.19 169 PRO A O 1
ATOM 1364 N N . VAL A 1 170 ? -1.178 -1.462 7.656 1.00 86.00 170 VAL A N 1
ATOM 1365 C CA . VAL A 1 170 ? -1.451 -1.419 9.099 1.00 86.00 170 VAL A CA 1
ATOM 1366 C C . VAL A 1 170 ? -1.489 -2.836 9.669 1.00 86.00 170 VAL A C 1
ATOM 1368 O O . VAL A 1 170 ? -2.163 -3.695 9.106 1.00 86.00 170 VAL A O 1
ATOM 1371 N N . VAL A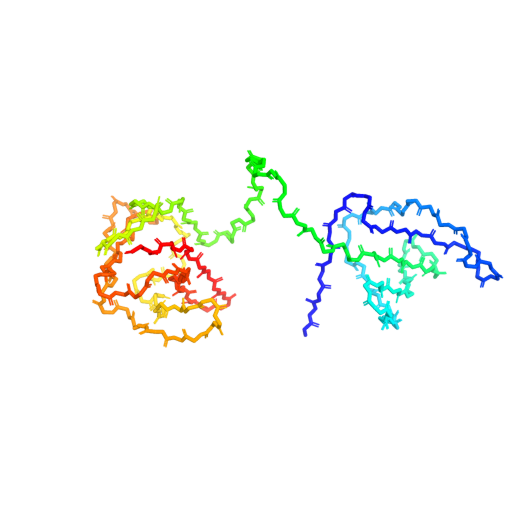 1 171 ? -0.817 -3.087 10.794 1.00 87.75 171 VAL A N 1
ATOM 1372 C CA . VAL A 1 171 ? -0.963 -4.321 11.580 1.00 87.75 171 VAL A CA 1
ATOM 1373 C C . VAL A 1 171 ? -1.826 -4.017 12.803 1.00 87.75 171 VAL A C 1
ATOM 1375 O O . VAL A 1 171 ? -1.567 -3.059 13.528 1.00 87.75 171 VAL A O 1
ATOM 1378 N N . VAL A 1 172 ? -2.859 -4.825 13.015 1.00 89.38 172 VAL A N 1
ATOM 1379 C CA . VAL A 1 172 ? -3.789 -4.743 14.151 1.00 89.38 172 VAL A CA 1
ATOM 1380 C C . VAL A 1 172 ? -3.549 -5.931 15.087 1.00 89.38 172 VAL A C 1
ATOM 1382 O O . VAL A 1 172 ? -3.274 -7.031 14.594 1.00 89.38 172 VAL A O 1
ATOM 1385 N N . GLU A 1 173 ? -3.658 -5.711 16.403 1.00 86.12 173 GLU A N 1
ATOM 1386 C CA . GLU A 1 173 ? -3.580 -6.739 17.464 1.00 86.12 173 GLU A CA 1
ATOM 1387 C C . GLU A 1 173 ? -4.870 -6.872 18.282 1.00 86.12 173 GLU A C 1
ATOM 1389 O O . GLU A 1 173 ? -5.550 -5.843 18.502 1.00 86.12 173 GLU A O 1
#

Mean predicted aligned error: 16.35 Å

Solvent-accessible surface area (backbone atoms only — not comparable to full-atom values): 10466 Å² total; per-residue (Å²): 140,86,89,84,88,86,69,86,90,53,42,30,32,35,84,50,92,91,49,90,84,59,70,40,80,50,88,78,76,99,68,87,86,61,72,44,79,74,45,77,58,91,52,33,39,38,26,37,35,57,58,99,88,42,73,80,34,42,39,38,37,69,65,73,88,75,75,89,84,68,90,72,82,66,76,69,85,69,77,58,56,91,52,48,45,67,50,80,49,42,54,73,63,19,57,45,49,33,31,25,46,34,37,37,67,64,88,63,60,70,74,76,19,41,63,19,29,23,41,86,85,71,45,76,77,44,60,45,88,54,50,45,74,49,76,76,53,93,40,32,31,36,42,35,39,61,43,59,91,51,75,64,45,56,34,29,45,33,33,45,56,97,93,50,68,52,70,49,72,42,43,33,79

Foldseek 3Di:
DDDDDDDFQFKWWDPDPVDPPDTDGDDDDPDDWDWADWDDDPQKIKTWTDDPVGDTIIMMGGHDPDPCPDPPPPPPPPPPPQAKDWDQWPPVQAAFKIKIKMFGPLPDDFLVQFQAKAAPVRDGPGGSPQWDWADPDRRITMIMGGQHPPDFHKMWRKGDDVPDIDTHIYGYD

pLDDT: mean 76.64, std 18.03, range [31.64, 98.12]

Radius of gyration: 21.43 Å; Cα contacts (8 Å, |Δi|>4): 297; chains: 1; bounding box: 42×48×50 Å

Secondary structure (DSSP, 8-state):
-------TT--EEE--TT-TT--EEPP--SS-PPPEEEEEETTEEEEEE--SSS-SEEEEEE------------------BTTEEEPPPBSSSBSSEEEEEEEE-SSS-TTTTEEEEEETTS-EEE-STTEEEEEEETTEEEEEEE-TTPPSEEEEEEEEETTEEEEEEEEE-

Sequence (173 aa):
DRFFIVGRGLFLENTNRNDLTKWREGEWDYGKPNFESVIFKGNVAIAGLSDSLRPFNYYKITLKKGTPTTVESEVEKRYYTTKFWASEPYPQPAGVRVKARIAWDGSFDVAEAIDGVYDSMGRKVEGKERIRITLRDKGYGELEWECSGVPAGVYFVLLRWAGGSESVPVVVE